Protein AF-A0A9D4HL23-F1 (afdb_monomer)

Secondary structure (DSSP, 8-state):
---------EEEE-TTSSTTS--EEEE-----TT--------------TTPPPP---------

Organism: Dreissena polymorpha (NCBI:txid45954)

pLDDT: mean 80.51, std 16.97, range [31.66, 97.31]

Structure (mmCIF, N/CA/C/O backbone):
data_AF-A0A9D4HL23-F1
#
_entry.id   AF-A0A9D4HL23-F1
#
loop_
_atom_site.group_PDB
_atom_site.id
_atom_site.type_symbol
_atom_site.label_atom_id
_atom_site.label_alt_id
_atom_site.label_comp_id
_atom_site.label_asym_id
_atom_site.label_entity_id
_atom_site.label_seq_id
_atom_site.pdbx_PDB_ins_code
_atom_site.Cartn_x
_atom_site.Cartn_y
_atom_site.Cartn_z
_atom_site.occupancy
_atom_site.B_iso_or_equiv
_atom_site.auth_seq_id
_atom_site.auth_comp_id
_atom_site.auth_asym_id
_atom_site.auth_atom_id
_atom_site.pdbx_PDB_model_num
ATOM 1 N N . MET A 1 1 ? 26.856 -5.373 12.825 1.00 49.84 1 MET A N 1
ATOM 2 C CA . MET A 1 1 ? 25.813 -4.343 12.988 1.00 49.84 1 MET A CA 1
ATOM 3 C C . MET A 1 1 ? 25.029 -4.348 11.703 1.00 49.84 1 MET A C 1
ATOM 5 O O . MET A 1 1 ? 25.563 -3.903 10.693 1.00 49.84 1 MET A O 1
ATOM 9 N N . ASP A 1 2 ? 23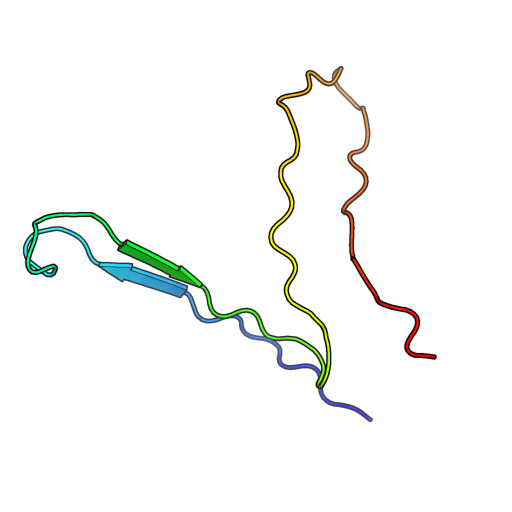.838 -4.931 11.728 1.00 56.03 2 ASP A N 1
ATOM 10 C CA . ASP A 1 2 ? 23.002 -5.021 10.538 1.00 56.03 2 ASP A CA 1
ATOM 11 C C . ASP A 1 2 ? 22.507 -3.621 10.190 1.00 56.03 2 ASP A C 1
ATOM 13 O O . ASP A 1 2 ? 21.881 -2.925 10.992 1.00 56.03 2 ASP A O 1
ATOM 17 N N . LYS A 1 3 ? 22.919 -3.155 9.014 1.00 58.62 3 LYS A N 1
ATOM 18 C CA . LYS A 1 3 ? 22.596 -1.831 8.505 1.00 58.62 3 LYS A CA 1
ATOM 19 C C . LYS A 1 3 ? 21.197 -1.917 7.907 1.00 58.62 3 LYS A C 1
ATOM 21 O O . LYS A 1 3 ? 21.053 -2.346 6.768 1.00 58.62 3 LYS A O 1
ATOM 26 N N . PHE A 1 4 ? 20.179 -1.542 8.678 1.00 61.38 4 PHE A N 1
ATOM 27 C CA . PHE A 1 4 ? 18.828 -1.412 8.137 1.00 61.38 4 PHE A CA 1
ATOM 28 C C . PHE A 1 4 ? 18.835 -0.366 7.015 1.00 61.38 4 PHE A C 1
ATOM 30 O O . PHE A 1 4 ? 19.453 0.695 7.184 1.00 61.38 4 PHE A O 1
ATOM 37 N N . PRO A 1 5 ? 18.205 -0.650 5.867 1.00 60.12 5 PRO A N 1
ATOM 38 C CA . PRO A 1 5 ? 18.095 0.344 4.821 1.00 60.12 5 PRO A CA 1
ATOM 39 C C . PRO A 1 5 ? 17.203 1.501 5.319 1.00 60.12 5 PRO A C 1
ATOM 41 O O . PRO A 1 5 ? 16.218 1.301 6.031 1.00 60.12 5 PRO A O 1
ATOM 44 N N . LEU A 1 6 ? 17.676 2.732 5.090 1.00 65.88 6 LEU A N 1
ATOM 45 C CA . LEU A 1 6 ? 17.184 3.973 5.712 1.00 65.88 6 LEU A CA 1
ATOM 46 C C . LEU A 1 6 ? 16.487 4.896 4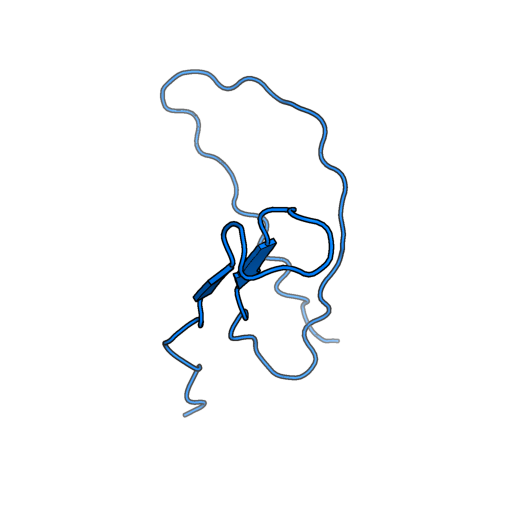.699 1.00 65.88 6 LEU A C 1
ATOM 48 O O . LEU A 1 6 ? 16.378 6.099 4.938 1.00 65.88 6 LEU A O 1
ATOM 52 N N . SER A 1 7 ? 16.021 4.375 3.564 1.00 65.81 7 SER A N 1
ATOM 53 C CA . SER A 1 7 ? 15.329 5.197 2.573 1.00 65.81 7 SER A CA 1
ATOM 54 C C . SER A 1 7 ? 14.363 4.370 1.736 1.00 65.81 7 SER A C 1
ATOM 56 O O . SER A 1 7 ? 14.746 3.717 0.774 1.00 65.81 7 SER A O 1
ATOM 58 N N . CYS A 1 8 ? 13.077 4.477 2.049 1.00 75.56 8 CYS A N 1
ATOM 59 C CA . CYS A 1 8 ? 12.035 3.953 1.179 1.00 75.56 8 CYS A CA 1
ATOM 60 C C . CYS A 1 8 ? 11.882 4.817 -0.083 1.00 75.56 8 CYS A C 1
ATOM 62 O O . CYS A 1 8 ? 11.569 6.005 0.024 1.00 75.56 8 CYS A O 1
ATOM 64 N N . ASP A 1 9 ? 12.010 4.215 -1.266 1.00 87.94 9 ASP A N 1
ATOM 65 C CA . ASP A 1 9 ? 11.744 4.896 -2.537 1.0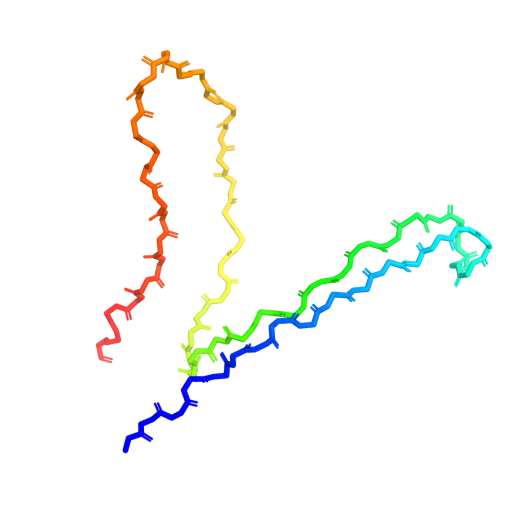0 87.94 9 ASP A CA 1
ATOM 66 C C . ASP A 1 9 ? 10.244 5.105 -2.750 1.00 87.94 9 ASP A C 1
ATOM 68 O O . ASP A 1 9 ? 9.426 4.240 -2.431 1.00 87.94 9 ASP A O 1
ATOM 72 N N . THR A 1 10 ? 9.860 6.242 -3.325 1.00 91.94 10 THR A N 1
ATOM 73 C CA . THR A 1 10 ? 8.471 6.529 -3.712 1.00 91.94 10 THR A CA 1
ATOM 74 C C . THR A 1 10 ? 8.440 7.188 -5.083 1.00 91.94 10 THR A C 1
ATOM 76 O O . THR A 1 10 ? 9.259 8.057 -5.373 1.00 91.94 10 THR A O 1
ATOM 79 N N . PHE A 1 11 ? 7.471 6.811 -5.916 1.00 94.19 11 PHE A N 1
ATOM 80 C CA . PHE A 1 11 ? 7.206 7.477 -7.185 1.00 94.19 11 PHE A CA 1
ATOM 81 C C . PHE A 1 11 ? 5.709 7.662 -7.427 1.00 94.19 11 PHE A C 1
ATOM 83 O O . PHE A 1 11 ? 4.863 6.923 -6.914 1.00 94.19 11 PHE A O 1
ATOM 90 N N . VAL A 1 12 ? 5.400 8.651 -8.263 1.00 96.94 12 VAL A N 1
ATOM 91 C CA . VAL A 1 12 ? 4.057 8.903 -8.780 1.00 96.94 12 VAL A CA 1
ATOM 92 C C . VAL A 1 12 ? 4.147 9.044 -10.291 1.00 96.94 12 VAL A C 1
ATOM 94 O O . VAL A 1 12 ? 4.915 9.865 -10.788 1.00 96.94 12 VAL A O 1
ATOM 97 N N . ALA A 1 13 ? 3.354 8.266 -11.022 1.00 97.31 13 ALA A N 1
ATOM 98 C CA . ALA A 1 13 ? 3.146 8.456 -12.451 1.00 97.31 13 ALA A CA 1
ATOM 99 C C . ALA A 1 13 ? 1.750 9.045 -12.671 1.00 97.31 13 ALA A C 1
ATOM 101 O O . ALA A 1 13 ? 0.738 8.404 -12.381 1.00 97.31 13 ALA A O 1
ATOM 102 N N . LEU A 1 14 ? 1.711 10.288 -13.150 1.00 96.94 14 LEU A N 1
ATOM 103 C CA . LEU A 1 14 ? 0.485 10.994 -13.517 1.00 96.94 14 LEU A CA 1
ATOM 104 C C . LEU A 1 14 ? 0.192 10.814 -15.009 1.00 96.94 14 LEU A C 1
ATOM 106 O O . LEU A 1 14 ? 1.043 10.369 -15.775 1.00 96.94 14 LEU A O 1
ATOM 110 N N . LEU A 1 15 ? -0.995 11.218 -15.452 1.00 95.25 15 LEU A N 1
ATOM 111 C CA . LEU A 1 15 ? -1.278 11.340 -16.879 1.00 95.25 15 LEU A CA 1
ATOM 112 C C . LEU A 1 15 ? -0.365 12.419 -17.503 1.00 95.25 15 LEU A C 1
ATOM 114 O O . LEU A 1 15 ? -0.125 13.439 -16.854 1.00 95.25 15 LEU A O 1
ATOM 118 N N . PRO A 1 16 ? 0.129 12.251 -18.744 1.00 93.88 16 PRO A N 1
ATOM 119 C CA . PRO A 1 16 ? -0.082 11.136 -19.676 1.00 93.88 16 PRO A CA 1
ATOM 120 C C . PRO A 1 16 ? 0.988 10.030 -19.573 1.00 93.88 16 PRO A C 1
ATOM 122 O O . PRO A 1 16 ? 1.149 9.245 -20.501 1.00 93.88 16 PRO A O 1
ATOM 125 N N . ALA A 1 17 ? 1.755 9.967 -18.483 1.00 96.06 17 ALA A N 1
ATOM 126 C CA . ALA A 1 17 ? 2.908 9.072 -18.361 1.00 96.06 17 ALA A CA 1
ATOM 127 C C . ALA A 1 17 ? 2.541 7.577 -18.264 1.00 96.06 17 ALA A C 1
ATOM 129 O O . ALA A 1 17 ? 3.431 6.729 -18.280 1.00 96.06 17 ALA A O 1
ATOM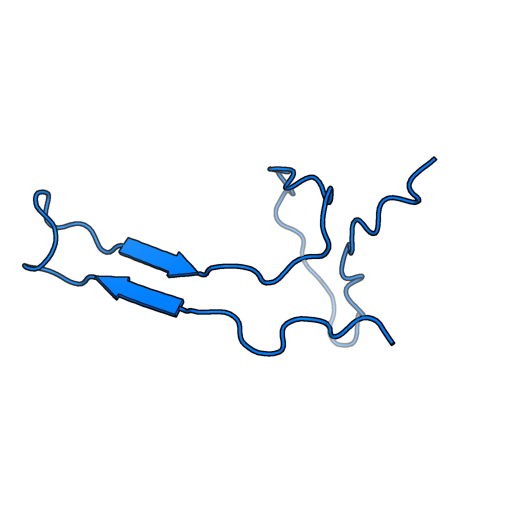 130 N N . THR A 1 18 ? 1.253 7.234 -18.162 1.00 97.06 18 THR A N 1
ATOM 131 C CA . THR A 1 18 ? 0.765 5.853 -18.077 1.00 97.06 18 THR A CA 1
ATOM 132 C C . THR A 1 18 ? -0.064 5.487 -19.307 1.00 97.06 18 THR A C 1
ATOM 134 O O . THR A 1 18 ? -0.899 6.263 -19.770 1.00 97.06 18 THR A O 1
ATOM 137 N N . ALA A 1 19 ? 0.136 4.271 -19.826 1.00 95.44 19 ALA A N 1
ATOM 138 C CA . ALA A 1 19 ? -0.470 3.820 -21.085 1.00 95.44 19 ALA A CA 1
ATOM 139 C C . ALA A 1 19 ? -2.010 3.847 -21.092 1.00 95.44 19 ALA A C 1
ATOM 141 O O . ALA A 1 19 ? -2.621 4.015 -22.143 1.00 95.44 19 ALA A O 1
ATOM 142 N N . SER A 1 20 ? -2.636 3.694 -19.925 1.00 94.69 20 SER A N 1
ATOM 143 C CA . SER A 1 20 ? -4.097 3.671 -19.774 1.00 94.69 20 SER A CA 1
ATOM 144 C C . SER A 1 20 ? -4.654 4.920 -19.085 1.00 94.69 20 SER A C 1
ATOM 146 O O . SER A 1 20 ? -5.826 4.940 -18.727 1.00 94.69 20 SER A O 1
ATOM 148 N N . GLY A 1 21 ? -3.834 5.956 -18.868 1.00 94.44 21 GLY A N 1
ATOM 149 C CA . GLY A 1 21 ? -4.282 7.197 -18.232 1.00 94.44 21 GLY A CA 1
ATOM 150 C C . GLY A 1 21 ? -4.663 7.060 -16.752 1.00 94.44 21 GLY A C 1
ATOM 151 O O . GLY A 1 21 ? -5.411 7.882 -16.233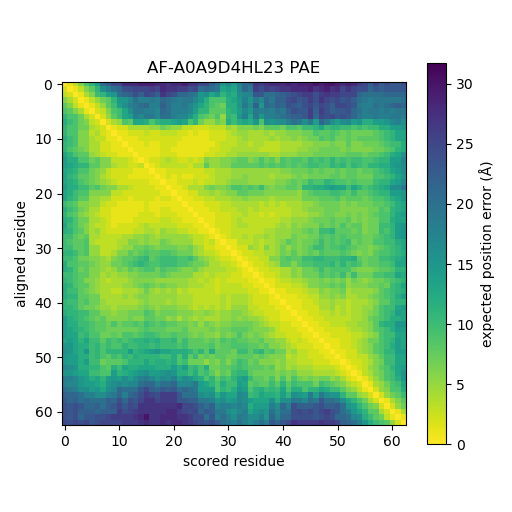 1.00 94.44 21 GLY A O 1
ATOM 152 N N . TYR A 1 22 ? -4.167 6.040 -16.052 1.00 95.75 22 TYR A N 1
ATOM 153 C CA . TYR A 1 22 ? -4.346 5.906 -14.604 1.00 95.75 22 TYR A CA 1
ATOM 154 C C . TYR A 1 22 ? -3.215 6.588 -13.837 1.00 95.75 22 TYR A C 1
ATOM 156 O O . TYR A 1 22 ? -2.082 6.654 -14.312 1.00 95.75 22 TYR A O 1
ATOM 164 N N . VAL A 1 23 ? -3.502 7.050 -12.622 1.00 97.00 23 VAL A N 1
ATOM 165 C CA . VAL A 1 23 ? -2.456 7.461 -11.681 1.00 97.00 23 VAL A CA 1
ATOM 166 C C . VAL A 1 23 ? -1.881 6.215 -11.015 1.00 97.00 23 VAL A C 1
ATOM 168 O O . VAL A 1 23 ? -2.633 5.401 -10.483 1.00 97.00 23 VAL A O 1
ATOM 171 N N . ILE A 1 24 ? -0.556 6.075 -11.025 1.00 96.69 24 ILE A N 1
ATOM 172 C CA . ILE A 1 24 ? 0.150 5.009 -10.305 1.00 96.69 24 ILE A CA 1
ATOM 173 C C . ILE A 1 24 ? 0.929 5.645 -9.159 1.00 96.69 24 ILE A C 1
ATOM 175 O O . ILE A 1 24 ? 1.744 6.538 -9.381 1.00 96.69 24 ILE A O 1
ATOM 179 N N . PHE A 1 25 ? 0.691 5.155 -7.947 1.00 95.81 25 PHE A N 1
ATOM 180 C CA . PHE A 1 25 ? 1.498 5.444 -6.768 1.00 95.81 25 PHE A CA 1
ATOM 181 C C . PHE A 1 25 ? 2.268 4.179 -6.395 1.00 95.81 25 PHE A C 1
ATOM 183 O O . PHE A 1 25 ? 1.658 3.129 -6.189 1.00 95.81 25 PHE A O 1
ATOM 190 N N . GLY A 1 26 ? 3.593 4.268 -6.323 1.00 93.06 26 GLY A N 1
ATOM 191 C CA . GLY A 1 26 ? 4.449 3.147 -5.954 1.00 93.06 26 GLY A CA 1
ATOM 192 C C . GLY A 1 26 ? 5.396 3.529 -4.828 1.00 93.06 26 GLY A C 1
ATOM 193 O O . GLY A 1 26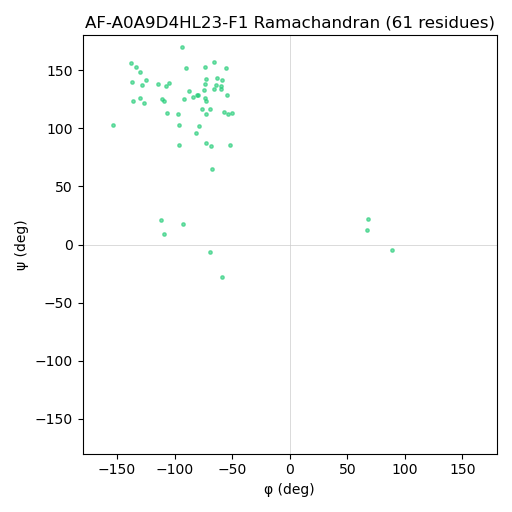 ? 5.975 4.614 -4.841 1.00 93.06 26 GLY A O 1
ATOM 194 N N . LYS A 1 27 ? 5.562 2.625 -3.863 1.00 89.12 27 LYS A N 1
ATOM 195 C CA . LYS A 1 27 ? 6.496 2.774 -2.747 1.00 89.12 27 LYS A CA 1
ATOM 196 C C . LYS A 1 27 ? 7.241 1.466 -2.532 1.00 89.12 27 LYS A C 1
ATOM 198 O O . LYS A 1 27 ? 6.608 0.438 -2.300 1.00 89.12 27 LYS A O 1
ATOM 203 N N . ASN A 1 28 ? 8.566 1.510 -2.577 1.00 86.69 28 ASN A N 1
ATOM 204 C CA . ASN A 1 28 ? 9.395 0.381 -2.185 1.00 86.69 28 ASN A CA 1
ATOM 205 C C . ASN A 1 28 ? 9.592 0.411 -0.665 1.00 86.69 28 ASN A C 1
ATOM 207 O O . ASN A 1 28 ? 9.957 1.443 -0.102 1.00 86.69 28 ASN A O 1
ATOM 211 N N . SER A 1 29 ? 9.296 -0.696 0.013 1.00 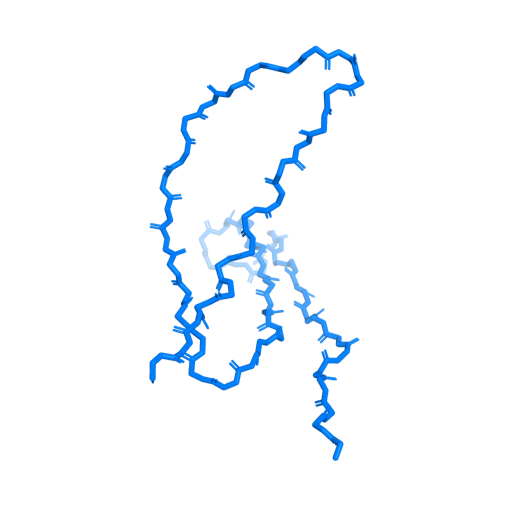80.94 29 SER A N 1
ATOM 212 C CA . SER A 1 29 ? 9.523 -0.815 1.452 1.00 80.94 29 SER A CA 1
ATOM 213 C C . SER A 1 29 ? 10.843 -1.517 1.700 1.00 80.94 29 SER A C 1
ATOM 215 O O . SER A 1 29 ? 10.949 -2.716 1.477 1.00 80.94 29 SER A O 1
ATOM 217 N N . ASP A 1 30 ? 11.794 -0.772 2.242 1.00 79.50 30 ASP A N 1
ATOM 218 C CA . ASP A 1 30 ? 12.976 -1.316 2.896 1.00 79.50 30 ASP A CA 1
ATOM 219 C C . ASP A 1 30 ? 12.547 -2.250 4.033 1.00 79.50 30 ASP A C 1
ATOM 221 O O . ASP A 1 30 ? 11.915 -1.812 4.999 1.00 79.50 30 ASP A O 1
ATOM 225 N N . ARG A 1 31 ? 12.836 -3.545 3.894 1.00 77.62 31 ARG A N 1
ATOM 226 C CA . ARG A 1 31 ? 12.484 -4.584 4.869 1.00 77.62 31 ARG A CA 1
ATOM 227 C C . ARG A 1 31 ? 13.683 -5.501 5.128 1.00 77.62 31 ARG A C 1
ATOM 229 O O . ARG A 1 31 ? 14.533 -5.632 4.249 1.00 77.62 31 ARG A O 1
ATOM 236 N N . PRO A 1 32 ? 13.766 -6.122 6.315 1.00 77.50 32 PRO A N 1
ATOM 237 C CA . PRO A 1 32 ? 14.678 -7.227 6.570 1.00 77.50 32 PRO A CA 1
ATOM 238 C C . PRO A 1 32 ? 14.488 -8.374 5.576 1.00 77.50 32 PRO A C 1
ATOM 240 O O . PRO A 1 32 ? 13.381 -8.628 5.091 1.00 77.50 32 PRO A O 1
ATOM 243 N N . ASP A 1 33 ? 15.569 -9.110 5.340 1.00 76.19 33 ASP A N 1
ATOM 244 C CA . ASP A 1 33 ? 15.523 -10.323 4.534 1.00 76.19 33 ASP A CA 1
ATOM 245 C C . ASP A 1 33 ? 14.543 -11.339 5.139 1.00 76.19 33 ASP A C 1
ATOM 247 O O . ASP A 1 33 ? 14.486 -11.531 6.355 1.00 76.19 33 ASP A O 1
ATOM 251 N N . ASN A 1 34 ? 13.806 -12.030 4.267 1.00 78.69 34 ASN A N 1
ATOM 252 C CA . ASN A 1 34 ? 12.825 -13.066 4.610 1.00 78.69 34 ASN A CA 1
ATOM 253 C C . ASN A 1 34 ? 11.563 -12.584 5.358 1.00 78.69 34 ASN A C 1
ATOM 255 O O . ASN A 1 34 ? 10.792 -13.418 5.835 1.00 78.69 34 ASN A O 1
ATOM 259 N N . GLU A 1 35 ? 11.292 -11.275 5.427 1.00 80.81 35 GLU A N 1
ATOM 260 C CA . GLU A 1 35 ? 9.993 -10.778 5.902 1.00 80.81 35 GLU A CA 1
ATOM 261 C C . GLU A 1 35 ? 8.897 -10.998 4.840 1.00 80.81 35 GLU A C 1
ATOM 263 O O . GLU A 1 35 ? 9.013 -10.561 3.691 1.00 80.81 35 GLU A O 1
ATOM 268 N N . VAL A 1 36 ? 7.800 -11.657 5.226 1.00 82.94 36 VAL A N 1
ATOM 269 C CA . VAL A 1 36 ? 6.626 -11.841 4.360 1.00 82.94 36 VAL A CA 1
ATOM 270 C C . VAL A 1 36 ? 5.838 -10.531 4.252 1.00 82.94 36 VAL A C 1
ATOM 272 O O . VAL A 1 36 ? 5.510 -9.905 5.257 1.00 82.94 36 VAL A O 1
ATOM 275 N N . GLN A 1 37 ? 5.466 -10.146 3.027 1.00 83.06 37 GLN A N 1
ATOM 276 C CA . GLN A 1 37 ? 4.582 -9.005 2.764 1.00 83.06 37 GLN A CA 1
ATOM 277 C C . GLN A 1 37 ? 3.131 -9.479 2.599 1.00 83.06 37 GLN A C 1
ATOM 279 O O . GLN A 1 37 ? 2.672 -9.740 1.487 1.00 83.06 37 GLN A O 1
ATOM 284 N N . GLU A 1 38 ? 2.407 -9.625 3.710 1.00 84.88 38 GLU A N 1
ATOM 285 C CA . GLU A 1 38 ? 1.002 -10.043 3.676 1.00 84.88 38 GLU A CA 1
ATOM 286 C C . GLU A 1 38 ? 0.062 -8.932 3.190 1.00 84.88 38 GLU A C 1
ATOM 288 O O . GLU A 1 38 ? 0.143 -7.778 3.614 1.00 84.88 38 GLU A O 1
ATOM 293 N N . VAL A 1 39 ? -0.901 -9.313 2.345 1.00 85.94 39 VAL A N 1
ATOM 294 C CA . VAL A 1 39 ? -2.034 -8.458 1.974 1.00 85.94 39 VAL A CA 1
ATOM 295 C C . VAL A 1 39 ? -3.219 -8.821 2.860 1.00 85.94 39 VAL A C 1
ATOM 297 O O . VAL A 1 39 ? -3.887 -9.832 2.650 1.00 85.94 39 VAL A O 1
ATOM 300 N N . ILE A 1 40 ? -3.481 -7.979 3.857 1.00 85.62 40 ILE A N 1
ATOM 301 C CA . ILE A 1 40 ? -4.578 -8.150 4.810 1.00 85.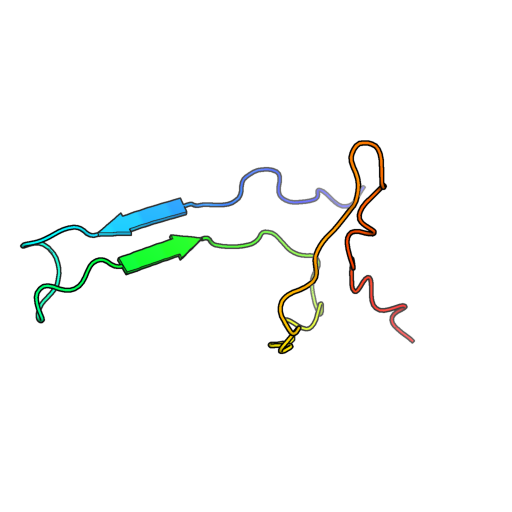62 40 ILE A CA 1
ATOM 302 C C . ILE A 1 40 ? -5.700 -7.145 4.542 1.00 85.62 40 ILE A C 1
ATOM 304 O O . ILE A 1 40 ? -5.463 -5.957 4.329 1.00 85.62 40 ILE A O 1
ATOM 308 N N . TYR A 1 41 ? -6.947 -7.610 4.596 1.00 88.31 41 TYR A N 1
ATOM 309 C CA . TYR A 1 41 ? -8.110 -6.725 4.631 1.00 88.31 41 TYR A CA 1
ATOM 310 C C . TYR A 1 41 ? -8.430 -6.356 6.084 1.00 88.31 41 TYR A C 1
ATOM 312 O O . TYR A 1 41 ? -8.497 -7.222 6.963 1.00 88.31 41 TYR A O 1
ATOM 320 N N . ARG A 1 42 ? -8.636 -5.063 6.345 1.00 84.75 42 ARG A N 1
ATOM 321 C CA . ARG A 1 42 ? -9.097 -4.537 7.635 1.00 84.75 42 ARG A CA 1
ATOM 322 C C . ARG A 1 42 ? -10.336 -3.671 7.371 1.00 84.75 42 ARG A C 1
ATOM 324 O O . ARG A 1 42 ? -10.239 -2.742 6.567 1.00 84.75 42 ARG A O 1
ATOM 331 N N . PRO A 1 43 ? -11.499 -3.972 7.978 1.00 91.00 43 PRO A N 1
ATOM 332 C CA . PRO A 1 43 ? -12.695 -3.161 7.788 1.00 91.00 43 PRO A CA 1
ATOM 333 C C . PRO A 1 43 ? -12.498 -1.757 8.370 1.00 91.00 43 PRO A C 1
ATOM 335 O O . PRO A 1 43 ? -11.671 -1.547 9.259 1.00 91.00 43 PRO A O 1
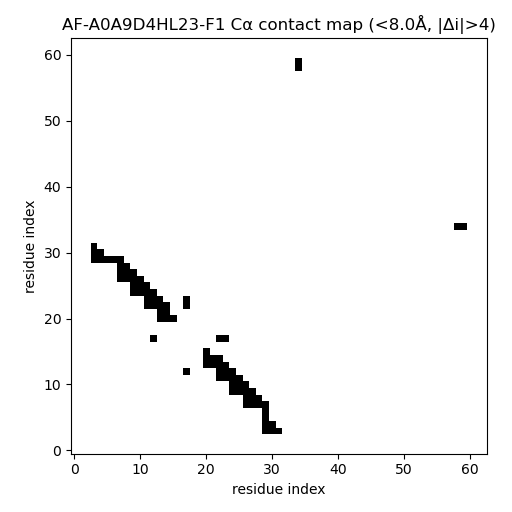ATOM 338 N N . ALA A 1 44 ? -13.282 -0.796 7.878 1.00 92.50 44 ALA A N 1
ATOM 339 C CA . ALA A 1 44 ? -13.282 0.555 8.423 1.00 92.50 44 ALA A CA 1
ATOM 340 C C . ALA A 1 44 ? -13.669 0.539 9.912 1.00 92.50 44 ALA A C 1
ATOM 342 O O . ALA A 1 44 ? -14.617 -0.137 10.310 1.00 92.50 44 ALA A O 1
ATOM 343 N N . ALA A 1 45 ? -12.945 1.315 10.715 1.00 89.56 45 ALA A N 1
ATOM 344 C CA . ALA A 1 45 ? -13.197 1.493 12.137 1.00 89.56 45 ALA A CA 1
ATOM 345 C C . ALA A 1 45 ? -13.218 2.988 12.472 1.00 89.56 45 ALA A C 1
ATOM 347 O O . ALA A 1 45 ? -12.539 3.792 11.830 1.00 89.56 45 ALA A O 1
ATOM 348 N N . SER A 1 46 ? -14.017 3.360 13.467 1.00 93.75 46 SER A N 1
ATOM 349 C CA . SER A 1 46 ? -14.058 4.717 14.012 1.00 93.75 46 SER A CA 1
ATOM 350 C C . SER A 1 46 ? -13.351 4.740 15.356 1.00 93.75 46 SER A C 1
ATOM 352 O O . SER A 1 46 ? -13.548 3.835 16.162 1.00 93.75 46 SER A O 1
ATOM 354 N N . PHE A 1 47 ? -12.569 5.789 15.590 1.00 91.62 47 PHE A N 1
ATOM 355 C CA . PHE A 1 47 ? -11.781 5.958 16.805 1.00 91.62 47 PHE A CA 1
ATOM 356 C C . PHE A 1 47 ? -12.117 7.297 17.468 1.00 91.62 47 PHE A C 1
ATOM 358 O O . PHE A 1 47 ? -12.345 8.298 16.784 1.00 91.62 47 PHE A O 1
ATOM 365 N N . GLN A 1 48 ? -12.176 7.312 18.795 1.00 95.75 48 GLN A N 1
ATOM 366 C CA . GLN A 1 48 ? -12.363 8.508 19.605 1.00 95.75 48 GLN A CA 1
ATOM 367 C C . GLN A 1 48 ? -11.081 9.356 19.639 1.00 95.75 48 GLN A C 1
ATOM 369 O O . GLN A 1 48 ? -9.968 8.828 19.529 1.00 95.75 48 GLN A O 1
ATOM 374 N N . PRO A 1 49 ? -11.195 10.680 19.839 1.00 95.88 49 PRO A N 1
ATOM 375 C CA . PRO A 1 49 ? -10.031 11.535 20.031 1.00 95.88 49 PRO A CA 1
ATOM 376 C C . PRO A 1 49 ? -9.135 11.035 21.174 1.00 95.88 49 PRO A C 1
ATOM 378 O O . PRO A 1 49 ? -9.599 10.810 22.289 1.00 95.88 49 PRO A O 1
ATOM 381 N N . GLY A 1 50 ? -7.839 10.885 20.899 1.00 93.69 50 GLY A N 1
ATOM 382 C CA . GLY A 1 50 ? -6.848 10.426 21.880 1.00 93.69 50 GLY A CA 1
ATOM 383 C C . GLY A 1 50 ? -6.667 8.908 21.962 1.00 93.69 50 GLY A C 1
ATOM 384 O O . GLY A 1 50 ? -5.749 8.457 22.652 1.00 93.69 50 GLY A O 1
ATOM 385 N N . GLU A 1 51 ? -7.465 8.115 21.241 1.00 94.88 51 GLU A N 1
ATOM 386 C CA . GLU A 1 51 ? -7.191 6.685 21.097 1.00 94.88 51 GLU A CA 1
ATOM 387 C C . GLU A 1 51 ? -5.870 6.451 20.356 1.00 94.88 51 GLU A C 1
ATOM 389 O O . GLU A 1 51 ? -5.544 7.114 19.369 1.00 94.88 51 GLU A O 1
ATOM 394 N N . LYS A 1 52 ? -5.086 5.489 20.852 1.00 88.00 52 LYS A N 1
ATOM 395 C CA . LYS A 1 52 ? -3.829 5.081 20.226 1.00 88.00 52 LYS A CA 1
ATOM 396 C C . LYS A 1 52 ? -4.095 3.929 19.273 1.00 88.00 52 LYS A C 1
ATOM 398 O O . LYS A 1 52 ? -4.609 2.891 19.680 1.00 88.00 52 LYS A O 1
ATOM 403 N N . LEU A 1 53 ? -3.680 4.099 18.025 1.00 84.62 53 LEU A N 1
ATOM 404 C CA . LEU A 1 53 ? -3.696 3.026 17.044 1.00 84.62 53 LEU A CA 1
ATOM 405 C C . LEU A 1 53 ? -2.492 2.116 17.273 1.00 84.62 53 LEU A C 1
ATOM 407 O O . LEU A 1 53 ? -1.354 2.584 17.351 1.00 84.62 53 LEU A O 1
ATOM 411 N N . GLN A 1 54 ? -2.743 0.814 17.368 1.00 77.62 54 GLN A N 1
ATOM 412 C CA . GLN A 1 54 ? -1.669 -0.162 17.320 1.00 77.62 54 GLN A CA 1
ATOM 413 C C . GLN A 1 54 ? -1.225 -0.307 15.868 1.00 77.62 54 GLN A C 1
ATOM 415 O O . GLN A 1 54 ? -1.993 -0.738 15.009 1.00 77.62 54 GLN A O 1
ATOM 420 N N . VAL A 1 55 ? 0.024 0.063 15.597 1.00 67.94 55 VAL A N 1
ATOM 421 C CA . VAL A 1 55 ? 0.659 -0.269 14.326 1.00 67.94 55 VAL A CA 1
ATOM 422 C C . VAL A 1 55 ? 0.960 -1.759 14.373 1.00 67.94 55 VAL A C 1
ATOM 424 O O . VAL A 1 55 ? 1.767 -2.214 15.184 1.00 67.94 55 VAL A O 1
ATOM 427 N N . GLU A 1 56 ? 0.273 -2.525 13.537 1.00 64.94 56 GLU A N 1
ATOM 428 C CA . GLU A 1 56 ? 0.567 -3.937 13.346 1.00 64.94 56 GLU A CA 1
ATOM 429 C C . GLU A 1 56 ? 1.864 -4.042 12.539 1.00 64.94 56 GLU A C 1
ATOM 431 O O . GLU A 1 56 ? 1.886 -4.048 11.310 1.00 64.94 56 GLU A O 1
ATOM 436 N N . LEU A 1 57 ? 2.984 -4.033 13.256 1.00 59.16 57 LEU A N 1
ATOM 437 C CA . LEU A 1 57 ? 4.237 -4.526 12.724 1.00 59.16 57 LEU A CA 1
ATOM 438 C C . LEU A 1 57 ? 4.149 -6.042 12.834 1.00 59.16 57 LEU A C 1
ATOM 440 O O . LEU A 1 57 ? 4.335 -6.588 13.922 1.00 59.16 57 LEU A O 1
ATOM 444 N N . ASN A 1 58 ? 3.871 -6.717 11.720 1.00 54.16 58 ASN A N 1
ATOM 445 C CA . ASN A 1 58 ? 4.116 -8.150 11.592 1.00 54.16 58 ASN A CA 1
ATOM 446 C C . ASN A 1 58 ? 5.634 -8.381 11.599 1.00 54.16 58 ASN A C 1
ATOM 448 O O . ASN A 1 58 ? 6.232 -8.793 10.613 1.00 54.16 58 ASN A O 1
ATOM 452 N N . ALA A 1 59 ? 6.286 -8.069 12.720 1.00 48.41 59 ALA A N 1
ATOM 453 C CA . ALA A 1 59 ? 7.590 -8.602 13.039 1.00 48.41 59 ALA A CA 1
ATOM 454 C C . ALA A 1 59 ? 7.346 -10.085 13.292 1.00 48.41 59 ALA A C 1
ATOM 456 O O . ALA A 1 59 ? 7.073 -10.501 14.421 1.00 48.41 59 ALA A O 1
ATOM 457 N N . TYR A 1 60 ? 7.341 -10.877 12.221 1.00 48.72 60 TYR A N 1
ATOM 458 C CA . TYR A 1 60 ? 7.389 -12.315 12.361 1.00 48.72 60 TYR A CA 1
ATOM 459 C C . TYR A 1 60 ? 8.603 -12.605 13.229 1.00 48.72 60 TYR A C 1
ATOM 461 O O . TYR A 1 60 ? 9.753 -12.360 12.874 1.00 48.72 60 TYR A O 1
ATOM 469 N N . ARG A 1 61 ? 8.295 -13.090 14.424 1.00 43.94 61 ARG A N 1
ATOM 470 C CA . ARG A 1 61 ? 9.125 -13.975 15.211 1.00 43.94 61 ARG A CA 1
ATOM 471 C C . ARG A 1 61 ? 9.479 -15.124 14.266 1.00 43.94 61 ARG A C 1
ATOM 473 O O . ARG A 1 61 ? 8.723 -16.087 14.189 1.00 43.94 61 ARG A O 1
ATOM 480 N N . CYS A 1 62 ? 10.540 -14.951 13.471 1.00 31.66 62 CYS A N 1
ATOM 481 C CA . CYS A 1 62 ? 11.159 -16.039 12.730 1.00 31.66 62 CYS A CA 1
ATOM 482 C C . CYS A 1 62 ? 11.383 -17.157 13.746 1.00 31.66 62 CYS A C 1
ATOM 484 O O . CYS A 1 62 ? 12.108 -16.966 14.726 1.00 31.66 62 CYS A O 1
ATOM 486 N N . LEU A 1 63 ? 10.655 -18.258 13.568 1.00 38.03 63 LEU A N 1
ATOM 487 C CA . LEU A 1 63 ? 11.077 -19.543 14.104 1.00 38.03 63 LEU A CA 1
ATOM 488 C C . LEU A 1 63 ? 12.382 -19.944 13.414 1.00 38.03 63 LEU A C 1
ATOM 490 O O . LEU A 1 63 ? 12.514 -19.635 12.207 1.00 38.03 63 LEU A O 1
#

Radius of gyration: 17.09 Å; Cα contacts (8 Å, |Δi|>4): 41; chains: 1; bounding box: 40×31×43 Å

Solvent-accessible surface area (backbone atoms only — not comparable to full-atom values): 4749 Å² total; per-residue (Å²): 131,88,79,73,73,89,72,63,51,74,51,74,42,48,70,82,76,32,99,83,59,48,76,46,80,49,68,51,77,69,68,68,88,91,66,82,87,80,89,80,90,76,80,92,80,87,79,63,93,88,67,80,81,82,79,84,72,85,72,71,78,77,124

Sequence (63 aa):
MDKFPLSCDTFVALLPATASGYVIFGKNSDRPDNEVQEVIYRPAASFQPGEKLQVELNAYRCL

Nearest PDB structures (foldseek):
  7odt-assembly1_a  TM=3.339E-01  e=1.428E+00  Homo sapiens
  6vmi-assembly1_a  TM=3.636E-01  e=3.690E+00  Homo sapiens
  8xt3-assembly1_Lp  TM=2.843E-01  e=2.145E+00  Homo sapiens
  9c6n-assembly1_I  TM=2.603E-01  e=2.456E+00  Homo sapiens

Foldseek 3Di:
DDDQDDDKDWDWDAPPRDPVRDIDTDIHDRDDPPDDDDDDDDDDDDDDPPDDDDDPPPPPPPD

InterPro domains:
  IPR005322 Peptidase C69 [PTHR12994] (4-56)

Mean predicted aligned error: 9.06 Å